Protein AF-A0A940AKX9-F1 (afdb_monomer_lite)

Structure (mmCIF, N/CA/C/O backbone):
data_AF-A0A940AKX9-F1
#
_entry.id   AF-A0A940AKX9-F1
#
loop_
_atom_site.group_PDB
_atom_site.id
_atom_site.type_symbol
_atom_site.label_atom_id
_atom_site.label_alt_id
_atom_site.label_comp_id
_atom_site.label_asym_id
_atom_site.label_entity_id
_atom_site.label_seq_id
_atom_site.pdbx_PDB_ins_code
_atom_site.Cartn_x
_atom_site.Cartn_y
_atom_site.Cartn_z
_atom_site.occupancy
_atom_site.B_iso_or_equiv
_atom_site.auth_seq_id
_atom_site.auth_comp_id
_atom_site.auth_asym_id
_atom_site.auth_atom_id
_atom_site.pdbx_PDB_model_num
ATOM 1 N N . ALA A 1 1 ? -12.499 -20.612 -33.237 1.00 34.91 1 ALA A N 1
ATOM 2 C CA . ALA A 1 1 ? -11.286 -20.739 -32.418 1.00 34.91 1 ALA A CA 1
ATOM 3 C C . ALA A 1 1 ? -10.724 -19.339 -32.272 1.00 34.91 1 ALA A C 1
ATOM 5 O O . ALA A 1 1 ? -10.175 -18.820 -33.233 1.00 34.91 1 ALA A O 1
ATOM 6 N N . GLY A 1 2 ? -11.036 -18.684 -31.160 1.00 35.22 2 GLY A N 1
ATOM 7 C CA . GLY A 1 2 ? -10.411 -17.430 -30.764 1.00 35.22 2 GLY A CA 1
ATOM 8 C C . GLY A 1 2 ? -9.800 -17.719 -29.409 1.00 35.22 2 GLY A C 1
ATOM 9 O O . GLY A 1 2 ? -10.538 -17.749 -28.432 1.00 35.22 2 GLY A O 1
ATOM 10 N N . ASP A 1 3 ? -8.517 -18.076 -29.403 1.00 37.97 3 ASP A N 1
ATOM 11 C CA . ASP A 1 3 ? -7.725 -18.099 -28.176 1.00 37.97 3 ASP A CA 1
ATOM 12 C C . ASP A 1 3 ? -7.489 -16.641 -27.808 1.00 37.97 3 ASP A C 1
ATOM 14 O O . ASP A 1 3 ? -6.619 -15.968 -28.363 1.00 37.97 3 ASP A O 1
ATOM 18 N N . ASP A 1 4 ? -8.371 -16.153 -26.944 1.00 40.41 4 ASP A N 1
ATOM 19 C CA . ASP A 1 4 ? -8.141 -14.986 -26.114 1.00 40.41 4 ASP A CA 1
ATOM 20 C C . ASP A 1 4 ? -6.935 -15.353 -25.240 1.00 40.41 4 ASP A C 1
ATOM 22 O O . ASP A 1 4 ? -7.004 -16.316 -24.474 1.00 40.41 4 ASP A O 1
ATOM 26 N N . ALA A 1 5 ? -5.795 -14.693 -25.449 1.00 41.84 5 ALA A N 1
ATOM 27 C CA . ALA A 1 5 ? -4.571 -14.947 -24.698 1.00 41.84 5 ALA A CA 1
ATOM 28 C C . ALA A 1 5 ? -4.775 -14.452 -23.261 1.00 41.84 5 ALA A C 1
ATOM 30 O O . ALA A 1 5 ? -4.395 -13.350 -22.880 1.00 41.84 5 ALA A O 1
ATOM 31 N N . THR A 1 6 ? -5.465 -15.252 -22.456 1.00 43.66 6 THR A N 1
ATOM 32 C CA . THR A 1 6 ? -5.607 -15.005 -21.030 1.00 43.66 6 THR A CA 1
ATOM 33 C C . THR A 1 6 ? -4.250 -15.266 -20.400 1.00 43.66 6 THR A C 1
ATOM 35 O O . THR A 1 6 ? -3.861 -16.426 -20.275 1.00 43.66 6 THR A O 1
ATOM 38 N N . SER A 1 7 ? -3.534 -14.197 -20.035 1.00 47.41 7 SER A N 1
ATOM 39 C CA . SER A 1 7 ? -2.380 -14.259 -19.130 1.00 47.41 7 SER A CA 1
ATOM 40 C C . SER A 1 7 ? -2.710 -15.239 -17.998 1.00 47.41 7 SER A C 1
ATOM 42 O O . SER A 1 7 ? -3.726 -15.094 -17.306 1.00 47.41 7 SER A O 1
ATOM 44 N N . GLU A 1 8 ? -1.942 -16.323 -17.905 1.00 47.97 8 GLU A N 1
ATOM 45 C CA . GLU A 1 8 ? -2.264 -17.456 -17.046 1.00 47.97 8 GLU A CA 1
ATOM 46 C C . GLU A 1 8 ? -1.891 -17.058 -15.609 1.00 47.97 8 GLU A C 1
ATOM 48 O O . GLU A 1 8 ? -0.717 -16.985 -15.251 1.00 47.97 8 GLU A O 1
ATOM 53 N N . ARG A 1 9 ? -2.890 -16.700 -14.786 1.00 52.81 9 ARG A N 1
ATOM 54 C CA . ARG A 1 9 ? -2.694 -16.325 -13.373 1.00 52.81 9 ARG A CA 1
ATOM 55 C C . ARG A 1 9 ? -2.212 -17.551 -12.595 1.00 52.81 9 ARG A C 1
ATOM 57 O O . ARG A 1 9 ? -3.020 -18.388 -12.188 1.00 52.81 9 ARG A O 1
ATOM 64 N N . LEU A 1 10 ? -0.903 -17.666 -12.403 1.00 51.84 10 LEU A N 1
ATOM 65 C CA . LEU A 1 10 ? -0.280 -18.762 -11.667 1.00 51.84 10 LEU A CA 1
ATOM 66 C C . LEU A 1 10 ? -0.255 -18.429 -10.164 1.00 51.84 10 LEU A C 1
ATOM 68 O O . LEU A 1 10 ? 0.511 -17.585 -9.725 1.00 51.84 10 LEU A O 1
ATOM 72 N N . GLU A 1 11 ? -1.110 -19.123 -9.407 1.00 59.56 11 G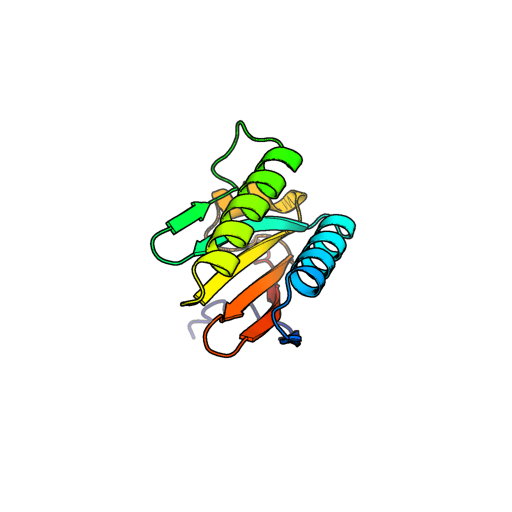LU A N 1
ATOM 73 C CA . GLU A 1 11 ? -1.201 -19.175 -7.933 1.00 59.56 11 GLU A CA 1
ATOM 74 C C . GLU A 1 11 ? -1.523 -17.856 -7.188 1.00 59.56 11 GLU A C 1
ATOM 76 O O . GLU A 1 11 ? -0.881 -16.826 -7.355 1.00 59.56 11 GLU A O 1
ATOM 81 N N . ASP A 1 12 ? -2.537 -17.917 -6.314 1.00 68.06 12 ASP A N 1
ATOM 82 C CA . ASP A 1 12 ? -2.986 -16.817 -5.450 1.00 68.06 12 ASP A CA 1
ATOM 83 C C . ASP A 1 12 ? -2.593 -17.133 -4.004 1.00 68.06 12 ASP A C 1
ATOM 85 O O . ASP A 1 12 ? -3.131 -18.071 -3.401 1.00 68.06 12 ASP A O 1
ATOM 89 N N . ILE A 1 13 ? -1.620 -16.406 -3.452 1.00 79.50 13 ILE A N 1
ATOM 90 C CA . ILE A 1 13 ? -1.194 -16.594 -2.059 1.00 79.50 13 ILE A CA 1
ATOM 91 C C . ILE A 1 13 ? -1.706 -15.423 -1.219 1.00 79.50 13 ILE A C 1
ATOM 93 O O . ILE A 1 13 ? -1.102 -14.352 -1.206 1.00 79.50 13 ILE A O 1
ATOM 97 N N . GLU A 1 14 ? -2.773 -15.663 -0.448 1.00 86.81 14 GLU A N 1
ATOM 98 C CA . GLU A 1 14 ? -3.301 -14.697 0.525 1.00 86.81 14 GLU A CA 1
ATOM 99 C C . GLU A 1 14 ? -2.702 -14.937 1.922 1.00 86.81 14 GLU A C 1
ATOM 101 O O . GLU A 1 14 ? -2.897 -15.982 2.551 1.00 86.81 14 GLU A O 1
ATOM 106 N N . LEU A 1 15 ? -2.045 -13.916 2.470 1.00 90.06 15 LEU A N 1
ATOM 107 C CA . LEU A 1 15 ? -1.688 -13.829 3.880 1.00 90.06 15 LEU A CA 1
ATOM 108 C C . LEU A 1 15 ? -2.635 -12.868 4.604 1.00 90.06 15 LEU A C 1
ATOM 110 O O . LEU A 1 15 ? -2.638 -11.661 4.363 1.00 90.06 15 LEU A O 1
ATOM 114 N N . ARG A 1 16 ? -3.384 -13.396 5.575 1.00 94.56 16 ARG A N 1
ATOM 115 C CA . ARG A 1 16 ? -4.298 -12.620 6.422 1.00 94.56 16 ARG A CA 1
ATOM 116 C C . ARG A 1 16 ? -3.724 -12.371 7.807 1.00 94.56 16 ARG A C 1
ATOM 118 O O . ARG A 1 16 ? -3.324 -13.309 8.489 1.00 94.56 16 ARG A O 1
ATOM 125 N N . GLN A 1 17 ? -3.748 -11.116 8.245 1.00 94.06 17 GLN A N 1
ATOM 126 C CA . GLN A 1 17 ? -3.255 -10.680 9.552 1.00 94.06 17 GLN A CA 1
ATOM 127 C C . GLN A 1 17 ? -4.163 -9.618 10.184 1.00 94.06 17 GLN A C 1
ATOM 129 O O . GLN A 1 17 ? -4.989 -8.982 9.525 1.00 94.06 17 GLN A O 1
ATOM 134 N N . THR A 1 18 ? -3.987 -9.391 11.486 1.00 95.50 18 THR A N 1
ATOM 135 C CA . THR A 1 18 ? -4.583 -8.236 12.170 1.00 95.50 18 THR A CA 1
ATOM 136 C C . THR A 1 18 ? -3.942 -6.949 11.659 1.00 95.50 18 THR A C 1
ATOM 138 O O . THR A 1 18 ? -2.716 -6.841 11.608 1.00 95.50 18 THR A O 1
ATOM 141 N N . LEU A 1 19 ? -4.755 -5.945 11.336 1.00 94.81 19 LEU A N 1
ATOM 142 C CA . LEU A 1 19 ? -4.288 -4.624 10.935 1.00 94.81 19 LEU A CA 1
ATOM 143 C C . LEU A 1 19 ? -3.766 -3.846 12.144 1.00 94.81 19 LEU A C 1
ATOM 145 O O . LEU A 1 19 ? -4.523 -3.180 12.854 1.00 94.81 19 LEU A O 1
ATOM 149 N N . THR A 1 20 ? -2.453 -3.899 12.341 1.00 93.50 20 THR A N 1
ATOM 150 C CA . THR A 1 20 ? -1.725 -3.064 13.299 1.00 93.50 20 THR A CA 1
ATOM 151 C C . THR A 1 20 ? -0.699 -2.200 12.561 1.00 93.50 20 THR A C 1
ATOM 153 O O . THR A 1 20 ? -0.244 -2.582 11.478 1.00 93.50 20 THR A O 1
ATOM 156 N N . PRO A 1 21 ? -0.296 -1.042 13.122 1.00 92.75 21 PRO A N 1
ATOM 157 C CA . PRO A 1 21 ? 0.807 -0.260 12.563 1.00 92.75 21 PRO A CA 1
ATOM 158 C C . PRO A 1 21 ? 2.101 -1.076 12.429 1.00 92.75 21 PRO A C 1
ATOM 160 O O . PRO A 1 21 ? 2.837 -0.904 11.464 1.00 92.75 21 PRO A O 1
ATOM 163 N N . GLU A 1 22 ? 2.352 -1.986 13.373 1.00 94.69 22 GLU A N 1
ATOM 164 C CA . GLU A 1 22 ? 3.523 -2.865 13.386 1.00 94.69 22 GLU A CA 1
ATOM 165 C C . GLU A 1 22 ? 3.502 -3.872 12.231 1.00 94.69 22 GLU A C 1
ATOM 167 O O . GLU A 1 22 ? 4.462 -3.937 11.469 1.00 94.69 22 GLU A O 1
ATOM 172 N N . HIS A 1 23 ? 2.400 -4.604 12.042 1.00 94.69 23 HIS A N 1
ATOM 173 C CA . HIS A 1 23 ? 2.286 -5.568 10.945 1.00 94.69 23 HIS A CA 1
ATOM 174 C C . HIS A 1 23 ? 2.343 -4.880 9.580 1.00 94.69 23 HIS A C 1
ATOM 176 O O . HIS A 1 23 ? 2.998 -5.374 8.666 1.00 94.69 23 HIS A O 1
ATOM 182 N N . LEU A 1 24 ? 1.708 -3.712 9.450 1.00 94.88 24 LEU A N 1
ATOM 183 C CA . LEU A 1 24 ? 1.774 -2.918 8.227 1.00 94.88 24 LEU A CA 1
ATOM 184 C C . LEU A 1 24 ? 3.209 -2.471 7.911 1.00 94.88 24 LEU A C 1
ATOM 186 O O . LEU A 1 24 ? 3.648 -2.553 6.763 1.00 94.88 24 LEU A O 1
ATOM 190 N N . ALA A 1 25 ? 3.947 -2.012 8.923 1.00 94.62 25 ALA A N 1
ATOM 191 C CA . ALA A 1 25 ? 5.347 -1.636 8.766 1.00 94.62 25 ALA A CA 1
ATOM 192 C C . ALA A 1 25 ? 6.231 -2.845 8.421 1.00 94.62 25 ALA A C 1
ATOM 194 O O . ALA A 1 25 ? 7.111 -2.724 7.569 1.00 94.62 25 ALA A O 1
ATOM 195 N N . ALA A 1 26 ? 5.982 -4.005 9.035 1.00 95.25 26 ALA A N 1
ATOM 196 C CA . ALA A 1 26 ? 6.722 -5.235 8.768 1.00 95.25 26 ALA A CA 1
ATOM 197 C C . ALA A 1 26 ? 6.547 -5.707 7.317 1.00 95.25 26 ALA A C 1
ATOM 199 O O . ALA A 1 26 ? 7.544 -5.949 6.642 1.00 95.25 26 ALA A O 1
ATOM 200 N N . VAL A 1 27 ? 5.306 -5.748 6.810 1.0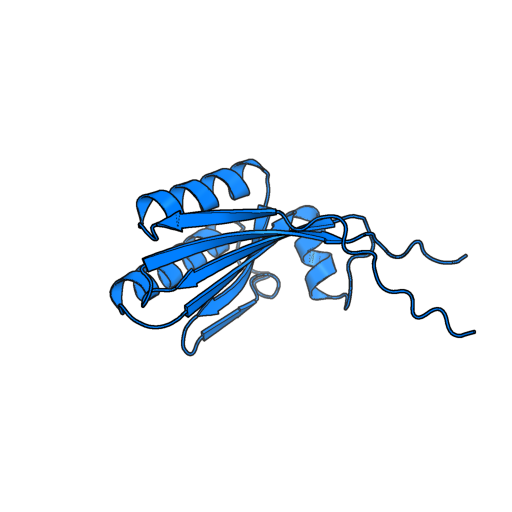0 94.06 27 VAL A N 1
ATOM 201 C CA . VAL A 1 27 ? 5.020 -6.120 5.412 1.00 94.06 27 VAL A CA 1
ATOM 202 C C . VAL A 1 27 ? 5.750 -5.196 4.440 1.00 94.06 27 VAL A C 1
ATOM 204 O O . VAL A 1 27 ? 6.458 -5.667 3.556 1.00 94.06 27 VAL A O 1
ATOM 207 N N . ARG A 1 28 ? 5.646 -3.877 4.632 1.00 94.44 28 ARG A N 1
ATOM 208 C CA . ARG A 1 28 ? 6.330 -2.905 3.766 1.00 94.44 28 ARG A CA 1
ATOM 209 C C . ARG A 1 28 ? 7.847 -3.036 3.804 1.00 94.44 28 ARG A C 1
ATOM 211 O O . ARG A 1 28 ? 8.492 -2.973 2.764 1.00 94.44 28 ARG A O 1
ATOM 218 N N . THR A 1 29 ? 8.411 -3.230 4.994 1.00 94.31 29 THR A N 1
ATOM 219 C CA . THR A 1 29 ? 9.859 -3.410 5.162 1.00 94.31 29 THR A CA 1
ATOM 220 C C . THR A 1 29 ? 10.340 -4.650 4.416 1.00 94.31 29 THR A C 1
ATOM 222 O O . THR A 1 29 ? 11.375 -4.605 3.755 1.00 94.31 29 THR A O 1
ATOM 225 N N . GLU A 1 30 ? 9.583 -5.743 4.493 1.00 94.81 30 GLU A N 1
ATOM 226 C CA . GLU A 1 30 ? 9.940 -6.996 3.837 1.00 94.81 30 GLU A CA 1
ATOM 227 C C . GLU A 1 30 ? 9.821 -6.911 2.310 1.00 94.81 30 GLU A C 1
ATOM 229 O O . GLU A 1 30 ? 10.732 -7.347 1.609 1.00 94.81 30 GLU A O 1
ATOM 234 N N . LEU A 1 31 ? 8.770 -6.271 1.788 1.00 93.19 31 LEU A N 1
ATOM 235 C CA . LEU A 1 31 ? 8.635 -6.004 0.351 1.00 93.19 31 LEU A CA 1
ATOM 236 C C . LEU A 1 31 ? 9.783 -5.124 -0.165 1.00 93.19 31 LEU A C 1
ATOM 238 O O . LEU A 1 31 ? 10.432 -5.463 -1.154 1.00 93.19 31 LEU A O 1
ATOM 242 N N . ALA A 1 32 ? 10.116 -4.047 0.551 1.00 91.75 32 ALA A N 1
ATOM 243 C CA . ALA A 1 32 ? 11.236 -3.180 0.192 1.00 91.75 32 ALA A CA 1
ATOM 244 C C . ALA A 1 32 ? 12.587 -3.920 0.216 1.00 91.75 32 ALA A C 1
ATOM 246 O O . ALA A 1 32 ? 13.444 -3.668 -0.632 1.00 91.75 32 ALA A O 1
ATOM 247 N N . ARG A 1 33 ? 12.785 -4.863 1.151 1.00 93.75 33 ARG A N 1
ATOM 248 C CA . ARG A 1 33 ? 13.988 -5.715 1.222 1.00 93.75 33 ARG A CA 1
ATOM 249 C C . ARG A 1 33 ? 14.141 -6.611 -0.010 1.00 93.75 33 ARG A C 1
ATOM 251 O O . ARG A 1 33 ? 15.264 -6.961 -0.366 1.00 93.75 33 ARG A O 1
ATOM 258 N N . GLN A 1 34 ? 13.028 -6.969 -0.642 1.00 92.19 34 GLN A N 1
ATOM 259 C CA . GLN A 1 34 ? 12.964 -7.761 -1.871 1.00 92.19 34 GLN A CA 1
ATOM 260 C C . GLN A 1 34 ? 12.923 -6.889 -3.142 1.00 92.19 34 GLN A C 1
ATOM 262 O O . GLN A 1 34 ? 12.650 -7.391 -4.224 1.00 92.19 34 GLN A O 1
ATOM 267 N N . ASP A 1 35 ? 13.214 -5.592 -3.012 1.00 91.38 35 ASP A N 1
ATOM 268 C CA . ASP A 1 35 ? 13.220 -4.591 -4.086 1.00 91.38 35 ASP A CA 1
ATOM 269 C C . ASP A 1 35 ? 11.863 -4.338 -4.767 1.00 91.38 35 ASP A C 1
ATOM 271 O O . ASP A 1 35 ? 11.784 -3.848 -5.898 1.00 91.38 35 ASP A O 1
ATOM 275 N N . PHE A 1 36 ? 10.777 -4.601 -4.038 1.00 91.69 36 PHE A N 1
ATOM 276 C CA . PHE A 1 36 ? 9.445 -4.150 -4.414 1.00 91.69 36 PHE A CA 1
ATOM 277 C C . PHE A 1 36 ? 9.227 -2.702 -3.981 1.00 91.69 36 PHE A C 1
ATOM 279 O O . PHE A 1 36 ? 9.592 -2.287 -2.878 1.00 91.69 36 PHE A O 1
ATOM 286 N N . VAL A 1 37 ? 8.597 -1.929 -4.857 1.00 91.75 37 VAL A N 1
ATOM 287 C CA . VAL A 1 37 ? 8.265 -0.519 -4.640 1.00 91.75 37 VAL A CA 1
ATOM 288 C C . VAL A 1 37 ? 6.765 -0.313 -4.818 1.00 91.75 37 VAL A C 1
ATOM 290 O O . VAL A 1 37 ? 6.133 -1.066 -5.564 1.00 91.75 37 VAL A O 1
ATOM 293 N N . PRO A 1 38 ? 6.169 0.684 -4.144 1.00 92.81 38 PRO A N 1
ATOM 294 C CA . PRO A 1 38 ? 4.772 0.998 -4.382 1.00 92.81 38 PRO A CA 1
ATOM 295 C C . PRO A 1 38 ? 4.579 1.473 -5.819 1.00 92.81 38 PRO A C 1
ATOM 297 O O . PRO A 1 38 ? 5.336 2.312 -6.312 1.00 92.81 38 PRO A O 1
ATOM 300 N N . TRP A 1 39 ? 3.561 0.916 -6.465 1.00 91.50 39 TRP A N 1
ATOM 301 C CA . TRP A 1 39 ? 3.139 1.280 -7.809 1.00 91.50 39 TRP A CA 1
ATOM 302 C C . TRP A 1 39 ? 1.874 2.125 -7.760 1.00 91.50 39 TRP A C 1
ATOM 304 O O . TRP A 1 39 ? 1.896 3.269 -8.203 1.00 91.50 39 TRP A O 1
ATOM 314 N N . GLN A 1 40 ? 0.814 1.612 -7.137 1.00 92.75 40 GLN A N 1
ATOM 315 C CA . GLN A 1 40 ? -0.455 2.322 -7.003 1.00 92.75 40 GLN A CA 1
ATOM 316 C C . GLN A 1 40 ? -0.998 2.196 -5.587 1.00 92.75 40 GLN A C 1
ATOM 318 O O . GLN A 1 40 ? -0.780 1.191 -4.910 1.00 92.75 40 GLN A O 1
ATOM 323 N N . ALA A 1 41 ? -1.717 3.210 -5.120 1.00 95.94 41 ALA A N 1
ATOM 324 C CA . ALA A 1 41 ? -2.466 3.129 -3.878 1.00 95.94 41 ALA A CA 1
ATOM 325 C C . ALA A 1 41 ? -3.838 3.779 -4.018 1.00 95.94 41 ALA A C 1
ATOM 327 O O . ALA A 1 41 ? -3.956 4.919 -4.459 1.00 95.94 41 ALA A O 1
ATOM 328 N N . THR A 1 42 ? -4.865 3.071 -3.559 1.00 96.81 42 THR A N 1
ATOM 329 C CA . THR A 1 42 ? -6.214 3.606 -3.392 1.00 96.81 42 THR A CA 1
ATOM 330 C C . THR A 1 42 ? -6.513 3.716 -1.908 1.00 96.81 42 THR A C 1
ATOM 332 O O . THR A 1 42 ? -6.391 2.755 -1.153 1.00 96.81 42 THR A O 1
ATOM 335 N N . LEU A 1 43 ? -6.906 4.902 -1.468 1.00 95.06 43 LEU A N 1
ATOM 336 C CA . LEU A 1 43 ? -7.384 5.184 -0.122 1.00 95.06 43 LEU A CA 1
ATOM 337 C C . LEU A 1 43 ? -8.743 5.897 -0.235 1.00 95.06 43 LEU A C 1
ATOM 339 O O . LEU A 1 43 ? -9.099 6.381 -1.311 1.00 95.06 43 LEU A O 1
ATOM 343 N N . PRO A 1 44 ? -9.526 6.018 0.850 1.00 92.69 44 PRO A N 1
ATOM 344 C CA . PRO A 1 44 ? -10.814 6.702 0.784 1.00 92.69 44 PRO A CA 1
ATOM 345 C C . PRO A 1 44 ? -10.684 8.142 0.254 1.00 92.69 44 PRO A C 1
ATOM 347 O O . PRO A 1 44 ? -10.143 9.015 0.931 1.00 92.69 44 PRO A O 1
ATOM 350 N N . GLY A 1 45 ? -11.194 8.380 -0.960 1.00 90.69 45 GLY A N 1
ATOM 351 C CA . GLY A 1 45 ? -11.157 9.682 -1.635 1.00 90.69 45 GLY A CA 1
ATOM 352 C C . GLY A 1 45 ? -9.802 10.074 -2.237 1.00 90.69 45 GLY A C 1
ATOM 353 O O . GLY A 1 45 ? -9.619 11.246 -2.558 1.00 90.69 45 GLY A O 1
ATOM 354 N N . MET A 1 46 ? -8.856 9.139 -2.366 1.00 93.12 46 MET A N 1
ATOM 355 C CA . MET A 1 46 ? -7.517 9.410 -2.889 1.00 93.12 46 MET A CA 1
ATOM 356 C C . MET A 1 46 ? -6.993 8.224 -3.696 1.00 93.12 46 MET A C 1
ATOM 358 O O . MET A 1 46 ? -6.987 7.096 -3.217 1.00 93.12 46 MET A O 1
ATOM 362 N N . GLU A 1 47 ? -6.490 8.509 -4.888 1.00 94.50 47 GLU A N 1
ATOM 363 C CA . GLU A 1 47 ? -5.803 7.556 -5.753 1.00 94.50 47 GLU A CA 1
ATOM 364 C C . GLU A 1 47 ? -4.413 8.112 -6.053 1.00 94.50 47 GLU A C 1
ATOM 366 O O . GLU A 1 47 ? -4.248 9.318 -6.258 1.00 94.50 47 GLU A O 1
ATOM 371 N N . ILE A 1 48 ? -3.403 7.253 -5.981 1.00 93.19 48 ILE A N 1
ATOM 372 C CA . ILE A 1 48 ? -2.004 7.624 -6.156 1.00 93.19 48 ILE A CA 1
ATOM 373 C C . ILE A 1 48 ? -1.384 6.651 -7.145 1.00 93.19 48 ILE A C 1
ATOM 375 O O . ILE A 1 48 ? -1.328 5.458 -6.858 1.00 93.19 48 ILE A O 1
ATOM 379 N N . ASP A 1 49 ? -0.852 7.181 -8.243 1.00 91.75 49 ASP A N 1
ATOM 380 C CA . ASP A 1 49 ? 0.087 6.470 -9.103 1.00 91.75 49 ASP A CA 1
ATOM 381 C C . ASP A 1 49 ? 1.511 6.962 -8.806 1.00 91.75 49 ASP A C 1
ATOM 383 O O . ASP A 1 49 ? 1.845 8.140 -8.960 1.00 91.75 49 ASP A O 1
ATOM 387 N N . PHE A 1 50 ? 2.351 6.066 -8.293 1.00 88.81 50 PHE A N 1
ATOM 388 C CA . PHE A 1 50 ? 3.735 6.373 -7.945 1.00 88.81 50 PHE A CA 1
ATOM 389 C C . PHE A 1 50 ? 4.670 6.310 -9.157 1.00 88.81 50 PHE A C 1
ATOM 391 O O . PHE A 1 50 ? 5.777 6.859 -9.087 1.00 88.81 50 PHE A O 1
ATOM 398 N N . ALA A 1 51 ? 4.263 5.663 -10.252 1.00 83.06 51 ALA A N 1
ATOM 399 C CA . ALA A 1 51 ? 5.041 5.616 -11.482 1.00 83.06 51 ALA A CA 1
ATOM 400 C C . ALA A 1 51 ? 5.058 6.987 -12.180 1.00 83.06 51 ALA A C 1
ATOM 402 O O . ALA A 1 51 ? 6.106 7.410 -12.673 1.00 83.06 51 ALA A O 1
ATOM 403 N N . ASP A 1 52 ? 3.962 7.744 -12.074 1.00 84.62 52 ASP A N 1
ATOM 404 C CA . ASP A 1 52 ? 3.851 9.122 -12.575 1.00 84.62 52 ASP A CA 1
ATOM 405 C C . ASP A 1 52 ? 4.712 10.135 -11.795 1.00 84.62 52 ASP A C 1
ATOM 407 O O . ASP A 1 52 ? 4.979 11.252 -12.252 1.00 84.62 52 ASP A O 1
ATOM 411 N N . MET A 1 53 ? 5.223 9.759 -10.618 1.00 84.06 53 MET A N 1
ATOM 412 C CA . MET A 1 53 ? 6.077 10.614 -9.790 1.00 84.06 53 MET A CA 1
ATOM 413 C C . MET A 1 53 ? 7.543 10.557 -10.234 1.00 84.06 53 MET A C 1
ATOM 415 O O . MET A 1 53 ? 8.433 10.220 -9.448 1.00 84.06 53 MET A O 1
ATOM 419 N N . GLY A 1 54 ? 7.819 10.892 -11.496 1.00 72.00 54 GLY A N 1
ATOM 420 C CA . GLY A 1 54 ? 9.158 10.815 -12.101 1.00 72.00 54 GLY A CA 1
ATOM 421 C C . GLY A 1 54 ? 10.238 11.666 -11.411 1.00 72.00 54 GLY A C 1
ATOM 422 O O . GLY A 1 54 ? 11.424 11.376 -11.542 1.00 72.00 54 GLY A O 1
ATOM 423 N N . TYR A 1 55 ? 9.844 12.684 -10.640 1.00 77.19 55 TYR A N 1
ATOM 424 C CA . TYR A 1 55 ? 10.756 13.518 -9.845 1.00 77.19 55 TYR A CA 1
ATOM 425 C C . TYR A 1 55 ? 11.061 12.946 -8.451 1.00 77.19 55 TYR A C 1
ATOM 427 O O . TYR A 1 55 ? 12.008 13.393 -7.807 1.00 77.19 55 TYR A O 1
ATOM 435 N N . ALA A 1 56 ? 10.244 12.010 -7.960 1.00 80.12 56 ALA A N 1
ATOM 436 C CA . ALA A 1 56 ? 10.350 11.463 -6.615 1.00 80.12 56 ALA A CA 1
ATOM 437 C C . ALA A 1 56 ? 11.271 10.243 -6.617 1.00 80.12 56 ALA A C 1
ATOM 439 O O . ALA A 1 56 ? 11.066 9.292 -7.379 1.00 80.12 56 ALA A O 1
ATOM 440 N N . GLY A 1 57 ? 12.267 10.248 -5.733 1.00 81.12 57 GLY A N 1
ATOM 441 C CA . GLY A 1 57 ? 13.098 9.079 -5.514 1.00 81.12 57 GLY A CA 1
ATOM 442 C C . GLY A 1 57 ? 12.312 7.946 -4.836 1.00 81.12 57 GLY A C 1
ATOM 443 O O . GLY A 1 57 ? 11.240 8.162 -4.266 1.00 81.12 57 GLY A O 1
ATOM 444 N N . PRO A 1 58 ? 12.859 6.722 -4.812 1.00 77.12 58 PRO A N 1
ATOM 445 C CA . PRO A 1 58 ? 12.228 5.585 -4.140 1.00 77.12 58 PRO A CA 1
ATOM 446 C C . PRO A 1 58 ? 11.914 5.834 -2.657 1.00 77.12 58 PRO A C 1
ATOM 448 O O . PRO A 1 58 ? 10.863 5.429 -2.170 1.00 77.12 58 PRO A O 1
ATOM 451 N N . GLY A 1 59 ? 12.803 6.538 -1.947 1.00 84.81 59 GLY A N 1
ATOM 452 C CA . GLY A 1 59 ? 12.580 6.916 -0.550 1.00 84.81 59 GLY A CA 1
ATOM 453 C C . GLY A 1 59 ? 11.440 7.923 -0.372 1.00 84.81 59 GLY A C 1
ATOM 454 O O . GLY A 1 59 ? 10.698 7.832 0.603 1.00 84.81 59 GLY A O 1
ATOM 455 N N . ASP A 1 60 ? 11.255 8.835 -1.331 1.00 88.75 60 ASP A N 1
ATOM 456 C CA . ASP A 1 60 ? 10.192 9.845 -1.288 1.00 88.75 60 ASP A CA 1
ATOM 457 C C . ASP A 1 60 ? 8.817 9.201 -1.493 1.00 88.75 60 ASP A C 1
ATOM 459 O O . ASP A 1 60 ? 7.872 9.500 -0.762 1.00 88.75 60 ASP A O 1
ATOM 463 N N . ARG A 1 61 ? 8.717 8.263 -2.446 1.00 88.75 61 ARG A N 1
ATOM 464 C CA . ARG A 1 61 ? 7.492 7.489 -2.713 1.00 88.75 61 ARG A CA 1
ATOM 465 C C . ARG A 1 61 ? 7.076 6.674 -1.490 1.00 88.75 61 ARG A C 1
ATOM 467 O O . ARG A 1 61 ? 5.917 6.711 -1.083 1.00 88.75 61 ARG A O 1
ATOM 474 N N . GLU A 1 62 ? 8.035 6.017 -0.842 1.00 89.44 62 GLU A N 1
ATOM 475 C CA . GLU A 1 62 ? 7.783 5.243 0.376 1.00 89.44 62 GLU A CA 1
ATOM 476 C C . GLU A 1 62 ? 7.389 6.127 1.573 1.00 89.44 62 GLU A C 1
ATOM 478 O O . GLU A 1 62 ? 6.512 5.771 2.369 1.00 89.44 62 GLU A O 1
ATOM 483 N N . ALA A 1 63 ? 7.997 7.310 1.704 1.00 91.75 63 ALA A N 1
ATOM 484 C CA . ALA A 1 63 ? 7.639 8.282 2.734 1.00 91.75 63 ALA A CA 1
ATOM 485 C C . ALA A 1 63 ? 6.227 8.856 2.523 1.00 91.75 63 ALA A C 1
ATOM 487 O O . ALA A 1 63 ? 5.463 9.003 3.488 1.00 91.75 63 ALA A O 1
ATOM 488 N N . LEU A 1 64 ? 5.855 9.139 1.271 1.00 93.62 64 LEU A N 1
ATOM 489 C CA . LEU A 1 64 ? 4.505 9.559 0.908 1.00 93.62 64 LEU A CA 1
ATOM 490 C C . LEU A 1 64 ? 3.491 8.464 1.243 1.00 93.62 64 LEU A C 1
ATOM 492 O O . LEU A 1 64 ? 2.546 8.726 1.988 1.00 93.62 64 LEU A O 1
ATOM 496 N N . LEU A 1 65 ? 3.734 7.229 0.790 1.00 95.31 65 LEU A N 1
ATOM 497 C CA . LEU A 1 65 ? 2.879 6.088 1.108 1.00 95.31 65 LEU A CA 1
ATOM 498 C C . LEU A 1 65 ? 2.699 5.943 2.622 1.00 95.31 65 LEU A C 1
ATOM 500 O O . LEU A 1 65 ? 1.572 5.828 3.107 1.00 95.31 65 LEU A O 1
ATOM 504 N N . LYS A 1 66 ? 3.796 6.006 3.390 1.00 94.69 66 LYS A N 1
ATOM 505 C CA . LYS A 1 66 ? 3.742 5.950 4.856 1.00 94.69 66 LYS A CA 1
ATOM 506 C C . LYS A 1 66 ? 2.792 6.993 5.427 1.00 94.69 66 LYS A C 1
ATOM 508 O O . LYS A 1 66 ? 1.980 6.671 6.289 1.00 94.69 66 LYS A O 1
ATOM 513 N N . THR A 1 67 ? 2.903 8.226 4.951 1.00 94.88 67 THR A N 1
ATOM 514 C CA . THR A 1 67 ? 2.094 9.345 5.435 1.00 94.88 67 THR A CA 1
ATOM 515 C C . THR A 1 67 ? 0.612 9.120 5.141 1.00 94.88 67 THR A C 1
ATOM 517 O O . THR A 1 67 ? -0.221 9.275 6.034 1.00 94.88 67 THR A O 1
ATOM 520 N N . CYS A 1 68 ? 0.280 8.689 3.923 1.00 94.62 68 CYS A N 1
ATOM 521 C CA . CYS A 1 68 ? -1.089 8.373 3.516 1.00 94.62 68 CYS A CA 1
ATOM 522 C C . CYS A 1 68 ? -1.692 7.242 4.364 1.00 94.62 68 CYS A C 1
ATOM 524 O O . CYS A 1 68 ? -2.813 7.362 4.862 1.00 94.62 68 CYS A O 1
ATOM 526 N N . LEU A 1 69 ? -0.928 6.172 4.595 1.00 95.12 69 LEU A N 1
ATOM 527 C CA . LEU A 1 69 ? -1.359 5.034 5.407 1.00 95.12 69 LEU A CA 1
ATOM 528 C C . LEU A 1 69 ? -1.526 5.399 6.890 1.00 95.12 69 LEU A C 1
ATOM 530 O O . LEU A 1 69 ? -2.504 4.987 7.516 1.00 95.12 69 LEU A O 1
ATOM 534 N N . ASP A 1 70 ? -0.631 6.216 7.450 1.00 94.06 70 ASP A N 1
ATOM 535 C CA . ASP A 1 70 ? -0.746 6.704 8.829 1.00 94.06 70 ASP A CA 1
ATOM 536 C C . ASP A 1 70 ? -2.014 7.560 9.014 1.00 94.06 70 ASP A C 1
ATOM 538 O O . ASP A 1 70 ? -2.688 7.468 10.046 1.00 94.06 70 ASP A O 1
ATOM 542 N N . LEU A 1 71 ? -2.367 8.381 8.018 1.00 92.69 71 LEU A N 1
ATOM 543 C CA . LEU A 1 71 ? -3.612 9.156 8.013 1.00 92.69 71 LEU A CA 1
ATOM 544 C C . LEU A 1 71 ? -4.846 8.249 7.924 1.00 92.69 71 LEU A C 1
ATOM 546 O O . LEU A 1 71 ? -5.797 8.434 8.686 1.00 92.69 71 LEU A O 1
ATOM 550 N N . PHE A 1 72 ? -4.818 7.237 7.059 1.00 94.12 72 PHE A N 1
ATOM 551 C CA . PHE A 1 72 ? -5.893 6.250 6.936 1.00 94.12 72 PHE A CA 1
ATOM 552 C C . PHE A 1 72 ? -6.119 5.450 8.227 1.00 94.12 72 PHE A C 1
ATOM 554 O O . PHE A 1 72 ? -7.254 5.278 8.674 1.00 94.12 72 PHE A O 1
ATOM 561 N N . LEU A 1 73 ? -5.054 5.006 8.898 1.00 92.44 73 LEU A N 1
ATOM 562 C CA . LEU A 1 73 ? -5.193 4.296 10.171 1.00 92.44 73 LEU A CA 1
ATOM 563 C C . LEU A 1 73 ? -5.850 5.172 11.250 1.00 92.44 73 LEU A C 1
ATOM 565 O O . LEU A 1 73 ? -6.663 4.665 12.034 1.00 92.44 73 LEU A O 1
ATOM 569 N N . LYS A 1 74 ? -5.544 6.478 11.255 1.00 90.38 74 LYS A N 1
ATOM 570 C CA . LYS A 1 74 ? -6.130 7.472 12.168 1.00 90.38 74 LYS A CA 1
ATOM 571 C C . LYS A 1 74 ? -7.590 7.809 11.856 1.00 90.38 74 LYS A C 1
ATOM 573 O O . LYS A 1 74 ? -8.334 8.073 12.795 1.00 90.38 74 LYS A O 1
ATOM 578 N N . SER A 1 75 ? -8.011 7.801 10.587 1.00 86.50 75 SER A N 1
ATOM 579 C CA . SER A 1 75 ? -9.400 8.122 10.207 1.00 86.50 75 SER A CA 1
ATOM 580 C C . SER A 1 75 ? -10.406 7.078 10.712 1.00 86.50 75 SER A C 1
ATOM 582 O O . SER A 1 75 ? -11.562 7.399 10.983 1.00 86.50 75 SER A O 1
ATOM 584 N N . GLY A 1 76 ? -9.951 5.832 10.883 1.00 78.62 76 GLY A N 1
ATOM 585 C CA . GLY A 1 76 ? -10.676 4.777 11.591 1.00 78.62 76 GLY A CA 1
ATOM 586 C C . GLY A 1 76 ? -11.788 4.083 10.801 1.00 78.62 76 GLY A C 1
ATOM 587 O O . GLY A 1 76 ? -12.453 3.232 11.383 1.00 78.62 76 GLY A O 1
ATOM 588 N N . LYS A 1 77 ? -11.993 4.406 9.516 1.00 85.75 77 LYS A N 1
ATOM 589 C CA . LYS A 1 77 ? -13.029 3.794 8.663 1.00 85.75 77 LYS A CA 1
ATOM 590 C C . LYS A 1 77 ? -12.560 3.601 7.224 1.00 85.75 77 LYS A C 1
ATOM 592 O O . LYS A 1 77 ? -11.714 4.352 6.741 1.00 85.75 77 LYS A O 1
ATOM 597 N N . GLY A 1 78 ? -13.186 2.643 6.545 1.00 92.56 78 GLY A N 1
ATOM 598 C CA . GLY A 1 78 ? -13.001 2.392 5.119 1.00 92.56 78 GLY A CA 1
ATOM 599 C C . GLY A 1 78 ? -11.906 1.378 4.800 1.00 92.56 78 GLY A C 1
ATOM 600 O O . GLY A 1 78 ? -11.361 0.699 5.679 1.00 92.56 78 GLY A O 1
ATOM 601 N N . GLU A 1 79 ? -11.606 1.289 3.509 1.00 96.12 79 GLU A N 1
ATOM 602 C CA . GLU A 1 79 ? -10.666 0.335 2.935 1.00 96.12 79 GLU A CA 1
ATOM 603 C C . GLU A 1 79 ? -9.594 1.073 2.134 1.00 96.12 79 GLU A C 1
ATOM 605 O O . GLU A 1 79 ? -9.847 2.145 1.582 1.00 96.12 79 GLU A O 1
ATOM 610 N N . ALA A 1 80 ? -8.393 0.507 2.111 1.00 96.69 80 ALA A N 1
ATOM 611 C CA . ALA A 1 80 ? -7.294 0.973 1.284 1.00 96.69 80 ALA A CA 1
ATOM 612 C C . ALA A 1 80 ? -6.627 -0.222 0.601 1.00 96.69 80 ALA A C 1
ATOM 614 O O . ALA A 1 80 ? -6.561 -1.306 1.183 1.00 96.69 80 ALA A O 1
ATOM 615 N N . SER A 1 81 ? -6.108 -0.015 -0.601 1.00 96.44 81 SER A N 1
ATOM 616 C CA . SER A 1 81 ? -5.281 -0.978 -1.321 1.00 96.44 81 SER A CA 1
ATOM 617 C C . SER A 1 81 ? -3.964 -0.330 -1.727 1.00 96.44 81 SER A C 1
ATOM 619 O O . SER A 1 81 ? -3.906 0.864 -2.021 1.00 96.44 81 SER A O 1
ATOM 621 N N . VAL A 1 82 ? -2.892 -1.113 -1.718 1.00 96.75 82 VAL A N 1
ATOM 622 C CA . VAL A 1 82 ? -1.585 -0.705 -2.232 1.00 96.75 82 VAL A CA 1
ATOM 623 C C . VAL A 1 82 ? -1.046 -1.833 -3.091 1.00 96.75 82 VAL A C 1
ATOM 625 O O . VAL A 1 82 ? -0.901 -2.953 -2.609 1.00 96.75 82 VAL A O 1
ATOM 628 N N . MET A 1 83 ? -0.745 -1.535 -4.345 1.00 93.88 83 MET A N 1
ATOM 629 C CA . MET A 1 83 ? -0.073 -2.446 -5.256 1.00 93.88 83 MET A CA 1
ATOM 630 C C . MET A 1 83 ? 1.426 -2.181 -5.222 1.00 93.88 83 MET A C 1
ATOM 632 O O . MET A 1 83 ? 1.871 -1.030 -5.268 1.00 93.88 83 MET A O 1
ATOM 636 N N . PHE A 1 84 ? 2.203 -3.253 -5.160 1.00 93.06 84 PHE A N 1
ATOM 637 C CA . PHE A 1 84 ? 3.653 -3.230 -5.229 1.00 93.06 84 PHE A CA 1
ATOM 638 C C . PHE A 1 84 ? 4.122 -4.025 -6.440 1.00 93.06 84 PHE A C 1
ATOM 640 O O . PHE A 1 84 ? 3.601 -5.103 -6.731 1.00 93.06 84 PHE A O 1
ATOM 647 N N . ALA A 1 85 ? 5.148 -3.499 -7.095 1.00 90.38 85 ALA A N 1
ATOM 648 C CA . ALA A 1 85 ? 5.793 -4.114 -8.243 1.00 90.38 85 ALA A CA 1
ATOM 649 C C . ALA A 1 85 ? 7.314 -4.154 -8.036 1.00 90.38 85 ALA A C 1
ATOM 651 O O . ALA A 1 85 ? 7.845 -3.335 -7.272 1.00 90.38 85 ALA A O 1
ATOM 652 N N . PRO A 1 86 ? 8.039 -5.056 -8.717 1.00 90.00 86 PRO A N 1
ATOM 653 C CA . PRO A 1 86 ? 9.493 -4.995 -8.768 1.00 90.00 86 PRO A CA 1
ATOM 654 C C . PRO A 1 86 ? 9.947 -3.639 -9.313 1.00 90.00 86 PRO A C 1
ATOM 656 O O . PRO A 1 86 ? 9.414 -3.148 -10.311 1.00 90.00 86 PRO A O 1
ATOM 659 N N . ARG A 1 87 ? 10.955 -3.025 -8.683 1.00 87.44 87 ARG A N 1
ATOM 660 C CA . ARG A 1 87 ? 11.449 -1.693 -9.073 1.00 87.44 87 ARG A CA 1
ATOM 661 C C . ARG A 1 87 ? 11.795 -1.586 -10.556 1.00 87.44 87 ARG A C 1
ATOM 663 O O . ARG A 1 87 ? 11.537 -0.549 -11.165 1.00 87.44 87 ARG A O 1
ATOM 670 N N . THR A 1 88 ? 12.404 -2.628 -11.112 1.00 84.56 88 THR A N 1
ATOM 671 C CA . THR A 1 88 ? 12.859 -2.679 -12.506 1.00 84.56 88 THR A CA 1
ATOM 672 C C . THR A 1 88 ? 11.715 -2.562 -13.507 1.00 84.56 88 THR A C 1
ATOM 674 O O . THR A 1 88 ? 11.925 -2.010 -14.579 1.00 84.56 88 THR A O 1
ATOM 677 N N . LEU A 1 89 ? 10.512 -3.007 -13.137 1.00 81.75 89 LEU A N 1
ATOM 678 C CA . LEU A 1 89 ? 9.344 -3.057 -14.018 1.00 81.75 89 LEU A CA 1
ATOM 679 C C . LEU A 1 89 ? 8.420 -1.846 -13.868 1.00 81.75 89 LEU A C 1
ATOM 681 O O . LEU A 1 89 ? 7.555 -1.627 -14.710 1.00 81.75 89 LEU A O 1
ATOM 685 N N . LEU A 1 90 ? 8.609 -1.019 -12.834 1.00 78.12 90 LEU A N 1
ATOM 686 C CA . LEU A 1 90 ? 7.764 0.154 -12.595 1.00 78.12 90 LEU A CA 1
ATOM 687 C C . LEU A 1 90 ? 7.678 1.116 -13.806 1.00 78.12 90 LEU A C 1
ATOM 689 O O . LEU A 1 90 ? 6.577 1.582 -14.091 1.00 78.12 90 LEU A O 1
ATOM 693 N N . PRO A 1 91 ? 8.768 1.415 -14.551 1.00 74.94 91 PRO A N 1
ATOM 694 C CA . PRO A 1 91 ? 8.677 2.253 -15.751 1.00 74.94 91 PRO A CA 1
ATOM 695 C C . PRO A 1 91 ? 7.855 1.623 -16.881 1.00 74.94 91 PRO A C 1
ATOM 697 O O . PRO A 1 91 ? 7.222 2.339 -17.650 1.00 74.94 91 PRO A O 1
ATOM 700 N N . GLU A 1 92 ? 7.868 0.296 -16.994 1.00 73.88 92 GLU A N 1
ATOM 701 C CA . GLU A 1 92 ? 7.154 -0.430 -18.045 1.00 73.88 92 GLU A CA 1
ATOM 702 C C . GLU A 1 92 ? 5.663 -0.525 -17.727 1.00 73.88 92 GLU A C 1
ATOM 704 O O . GLU A 1 92 ? 4.839 -0.243 -18.596 1.00 73.88 92 GLU A O 1
ATOM 709 N N . LEU A 1 93 ? 5.324 -0.792 -16.461 1.00 68.94 93 LEU A N 1
ATOM 710 C CA . LEU A 1 93 ? 3.950 -0.808 -15.947 1.00 68.94 93 LEU A CA 1
ATOM 711 C C . LEU A 1 93 ? 3.241 0.549 -16.069 1.00 68.94 93 LEU A C 1
ATOM 713 O O . LEU A 1 93 ? 2.021 0.593 -16.159 1.00 68.94 93 LEU A O 1
ATOM 717 N N . ALA A 1 94 ? 3.986 1.655 -16.133 1.00 67.75 94 ALA A N 1
ATOM 718 C CA . ALA A 1 94 ? 3.423 2.982 -16.400 1.00 67.75 94 ALA A CA 1
ATOM 719 C C . ALA A 1 94 ? 2.914 3.153 -17.844 1.00 67.75 94 ALA A C 1
ATOM 721 O O . ALA A 1 94 ? 2.203 4.107 -18.149 1.00 67.75 94 ALA A O 1
ATOM 722 N N . THR A 1 95 ? 3.342 2.282 -18.763 1.00 65.31 95 THR A N 1
ATOM 723 C CA . THR A 1 95 ? 3.174 2.475 -20.214 1.00 65.31 95 THR A CA 1
ATOM 724 C C . THR A 1 95 ? 2.560 1.282 -20.939 1.00 65.31 95 THR A C 1
ATOM 726 O O . THR A 1 95 ? 2.342 1.362 -22.149 1.00 65.31 95 THR A O 1
ATOM 729 N N . ALA A 1 96 ? 2.298 0.182 -20.233 1.00 60.50 96 ALA A N 1
ATOM 730 C CA . ALA A 1 96 ? 1.810 -1.061 -20.808 1.00 60.50 96 ALA A CA 1
ATOM 7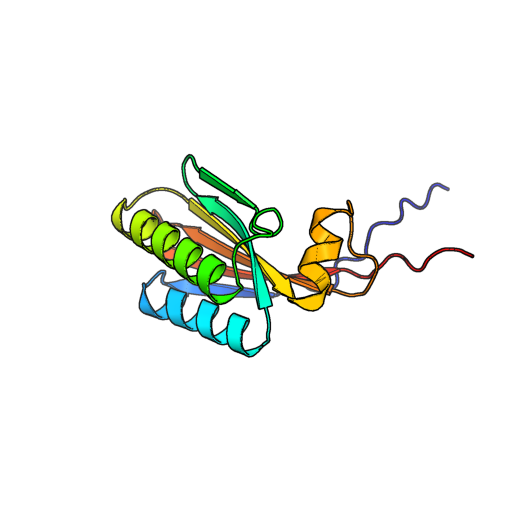31 C C . ALA A 1 96 ? 0.522 -1.520 -20.116 1.00 60.50 96 ALA A C 1
ATOM 733 O O . ALA A 1 96 ? 0.434 -1.510 -18.892 1.00 60.50 96 ALA A O 1
ATOM 734 N N . ASP A 1 97 ? -0.446 -1.978 -20.915 1.00 55.97 97 ASP A N 1
ATOM 735 C CA . ASP A 1 97 ? -1.706 -2.553 -20.425 1.00 55.97 97 ASP A CA 1
ATOM 736 C C . ASP A 1 97 ? -1.500 -3.923 -19.736 1.00 55.97 97 ASP A C 1
ATOM 738 O O . ASP A 1 97 ? -2.371 -4.378 -18.996 1.00 55.97 97 ASP A O 1
ATOM 742 N N . ALA A 1 98 ? -0.349 -4.576 -19.962 1.00 55.09 98 ALA A N 1
ATOM 743 C CA . ALA A 1 98 ? 0.049 -5.837 -19.335 1.00 55.09 98 ALA A CA 1
ATOM 744 C C . ALA A 1 98 ? 1.589 -5.982 -19.233 1.00 55.09 98 ALA A C 1
ATOM 746 O O . ALA A 1 98 ? 2.316 -5.383 -20.036 1.00 55.09 98 ALA A O 1
ATOM 747 N N . PRO A 1 99 ? 2.107 -6.783 -18.280 1.00 60.50 99 PRO A N 1
ATOM 748 C CA . PRO A 1 99 ? 3.536 -7.083 -18.168 1.00 60.50 99 PRO A CA 1
ATOM 749 C C . PRO A 1 99 ? 4.075 -7.822 -19.403 1.00 60.50 99 PRO A C 1
ATOM 751 O O . PRO A 1 99 ? 3.439 -8.745 -19.906 1.00 60.50 99 PRO A O 1
ATOM 754 N N . ARG A 1 100 ? 5.265 -7.436 -19.883 1.00 64.19 100 ARG A N 1
ATOM 755 C CA . ARG A 1 100 ? 5.942 -8.077 -21.034 1.00 64.19 100 ARG A CA 1
ATOM 756 C C . ARG A 1 100 ? 6.838 -9.252 -20.654 1.00 64.19 100 ARG A C 1
ATOM 758 O O . ARG A 1 100 ? 7.260 -10.010 -21.518 1.00 64.19 100 ARG A O 1
ATOM 765 N N . GLU A 1 101 ? 7.133 -9.379 -19.371 1.00 70.19 101 GLU A N 1
ATOM 766 C CA . GLU A 1 101 ? 7.932 -10.445 -18.782 1.00 70.19 101 GLU A CA 1
ATOM 767 C C . GLU A 1 101 ? 7.156 -11.036 -17.605 1.00 70.19 101 GLU A C 1
ATOM 769 O O . GLU A 1 101 ? 6.231 -10.401 -17.084 1.00 70.19 101 GLU A O 1
ATOM 774 N N . ASP A 1 102 ? 7.545 -12.234 -17.173 1.00 75.44 102 ASP A N 1
ATOM 775 C CA . ASP A 1 102 ? 6.978 -12.848 -15.977 1.00 75.44 102 ASP A CA 1
ATOM 776 C C . ASP A 1 102 ? 7.179 -11.930 -14.766 1.00 75.44 102 ASP A C 1
ATOM 778 O O . ASP A 1 102 ? 8.304 -11.561 -14.413 1.00 75.44 102 ASP A O 1
ATOM 782 N N . VAL A 1 103 ? 6.084 -11.565 -14.104 1.00 78.19 103 VAL A N 1
ATOM 783 C CA . VAL A 1 103 ? 6.107 -10.655 -12.959 1.00 78.19 103 VAL A CA 1
ATOM 784 C C . VAL A 1 103 ? 5.228 -11.161 -11.834 1.00 78.19 103 VAL A C 1
ATOM 786 O O . VAL A 1 103 ? 4.127 -11.662 -12.039 1.00 78.19 103 VAL A O 1
ATOM 789 N N . TYR A 1 104 ? 5.701 -10.955 -10.613 1.00 84.12 104 TYR A N 1
ATOM 790 C CA . TYR A 1 104 ? 4.892 -11.090 -9.412 1.00 84.12 104 TYR A CA 1
ATOM 791 C C . TYR A 1 104 ? 4.501 -9.695 -8.948 1.00 84.12 104 TYR A C 1
ATOM 793 O O . TYR A 1 104 ? 5.359 -8.819 -8.839 1.00 84.12 104 TYR A O 1
ATOM 801 N N . LEU A 1 105 ? 3.221 -9.485 -8.668 1.00 88.56 105 LEU A N 1
ATOM 802 C CA . LEU A 1 105 ? 2.712 -8.267 -8.053 1.00 88.56 105 LEU A CA 1
ATOM 803 C C . LEU A 1 105 ? 2.147 -8.607 -6.681 1.00 88.56 105 LEU A C 1
ATOM 805 O O . LEU A 1 105 ? 1.514 -9.647 -6.497 1.00 88.56 105 LEU A O 1
ATOM 809 N N . PHE A 1 106 ? 2.346 -7.704 -5.726 1.00 92.31 106 PHE A N 1
ATOM 810 C CA . PHE A 1 106 ? 1.727 -7.821 -4.412 1.00 92.31 106 PHE A CA 1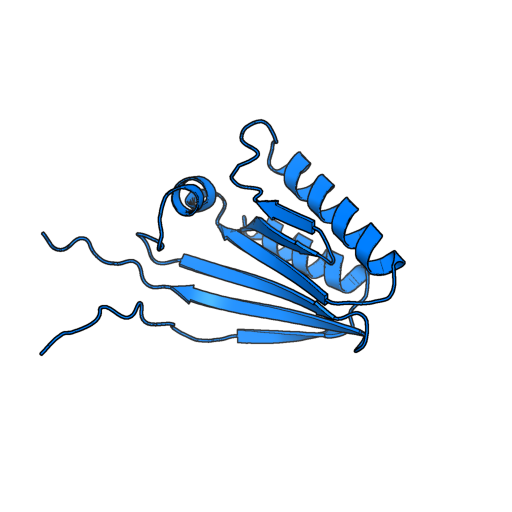
ATOM 811 C C . PHE A 1 106 ? 0.619 -6.791 -4.260 1.00 92.31 106 PHE A C 1
ATOM 813 O O . PHE A 1 106 ? 0.838 -5.606 -4.510 1.00 92.31 106 PHE A O 1
ATOM 820 N N . THR A 1 107 ? -0.542 -7.221 -3.775 1.00 94.19 107 THR A N 1
ATOM 821 C CA . THR A 1 107 ? -1.644 -6.328 -3.412 1.00 94.19 107 THR A CA 1
ATOM 822 C C . THR A 1 107 ? -1.875 -6.384 -1.912 1.00 94.19 107 THR A C 1
ATOM 824 O O . THR A 1 107 ? -2.271 -7.397 -1.349 1.00 94.19 107 THR A O 1
ATOM 827 N N . LEU A 1 108 ? -1.649 -5.263 -1.242 1.00 95.75 108 LEU A N 1
ATOM 828 C CA . LEU A 1 108 ? -1.911 -5.091 0.175 1.00 95.75 108 LEU A CA 1
ATOM 829 C C . LEU A 1 108 ? -3.274 -4.425 0.367 1.00 95.75 108 LEU A C 1
ATOM 831 O O . LEU A 1 108 ? -3.411 -3.234 0.102 1.00 95.75 108 LEU A O 1
ATOM 835 N N . MET A 1 109 ? -4.265 -5.155 0.874 1.00 96.62 109 MET A N 1
ATOM 836 C CA . MET A 1 109 ? -5.569 -4.608 1.253 1.00 96.62 109 MET A CA 1
ATOM 837 C C . MET A 1 109 ? -5.681 -4.395 2.763 1.00 96.62 109 MET A C 1
ATOM 839 O O . MET A 1 109 ? -5.373 -5.268 3.575 1.00 96.62 109 MET A O 1
ATOM 843 N N . LEU A 1 110 ? -6.176 -3.227 3.156 1.00 96.25 110 LEU A N 1
ATOM 844 C CA . LEU A 1 110 ? -6.335 -2.798 4.539 1.00 96.25 1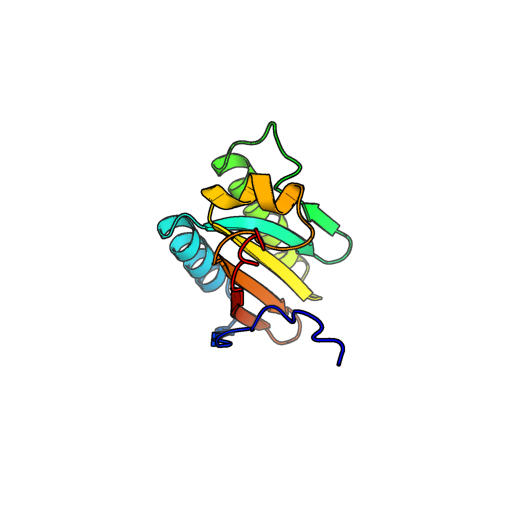10 LEU A CA 1
ATOM 845 C C . LEU A 1 110 ? -7.801 -2.465 4.788 1.00 96.25 110 LEU A C 1
ATOM 847 O O . LEU A 1 110 ? -8.363 -1.599 4.125 1.00 96.25 110 LEU A O 1
ATOM 851 N N . ARG A 1 111 ? -8.420 -3.109 5.775 1.00 95.12 111 ARG A N 1
ATOM 852 C CA . ARG A 1 111 ? -9.841 -2.932 6.097 1.00 95.12 111 ARG A CA 1
ATOM 853 C C . ARG A 1 111 ? -9.971 -2.470 7.541 1.00 95.12 111 ARG A C 1
ATOM 855 O O . ARG A 1 111 ? -9.708 -3.245 8.464 1.00 95.12 111 ARG A O 1
ATOM 862 N N . ARG A 1 112 ? -10.338 -1.201 7.767 1.00 92.38 112 ARG A N 1
ATOM 863 C CA . ARG A 1 112 ? -10.453 -0.653 9.135 1.00 92.38 112 ARG A CA 1
ATOM 864 C C . ARG A 1 112 ? -11.608 -1.280 9.899 1.00 92.38 112 ARG A C 1
ATOM 866 O O . ARG A 1 112 ? -11.422 -1.626 11.060 1.00 92.38 112 ARG A O 1
ATOM 873 N N . ASP A 1 113 ? -12.741 -1.480 9.232 1.00 87.62 113 ASP A N 1
ATOM 874 C CA . ASP A 1 113 ? -13.979 -1.942 9.865 1.00 87.62 113 ASP A CA 1
ATOM 875 C C . ASP A 1 113 ? -13.843 -3.355 10.454 1.00 87.62 113 ASP A C 1
ATOM 877 O O . ASP A 1 113 ? -14.372 -3.634 11.528 1.00 87.62 113 ASP A O 1
ATOM 881 N N . SER A 1 114 ? -13.082 -4.234 9.792 1.00 90.75 114 SER A N 1
ATOM 882 C CA . SER A 1 114 ? -12.778 -5.586 10.281 1.00 90.75 114 SER A CA 1
ATOM 883 C C . SER A 1 114 ? -11.425 -5.696 10.992 1.00 90.75 114 SER A C 1
ATOM 885 O O . SER A 1 114 ? -11.073 -6.771 11.475 1.00 90.75 114 SER A O 1
ATOM 887 N N . GLY A 1 115 ? -10.634 -4.617 11.029 1.00 92.88 115 GLY A N 1
ATOM 888 C CA . GLY A 1 115 ? -9.272 -4.627 11.563 1.00 92.88 115 GLY A CA 1
ATOM 889 C C . GLY A 1 115 ? -8.356 -5.624 10.850 1.00 92.88 115 GLY A C 1
ATOM 890 O O . GLY A 1 115 ? -7.529 -6.259 11.500 1.00 92.88 115 GLY A O 1
ATOM 891 N N . THR A 1 116 ? -8.513 -5.801 9.536 1.00 95.19 116 THR A N 1
ATOM 892 C CA . THR A 1 116 ? -7.816 -6.840 8.759 1.00 95.19 116 THR A CA 1
ATOM 893 C C . THR A 1 116 ? -6.808 -6.237 7.788 1.00 95.19 116 THR A C 1
ATOM 895 O O . THR A 1 116 ? -7.091 -5.243 7.122 1.00 95.19 116 THR A O 1
ATOM 898 N N . LEU A 1 117 ? -5.637 -6.862 7.714 1.00 94.56 117 LEU A N 1
ATOM 899 C CA . LEU A 1 117 ? -4.624 -6.670 6.685 1.00 94.56 117 LEU A CA 1
ATOM 900 C C . LEU A 1 117 ? -4.572 -7.953 5.852 1.00 94.56 117 LEU A C 1
ATOM 902 O O . LEU A 1 117 ? -4.460 -9.042 6.415 1.00 94.56 117 LEU A O 1
ATOM 906 N N . LEU A 1 118 ? -4.667 -7.820 4.535 1.00 93.75 118 LEU A N 1
ATOM 907 C CA . LEU A 1 118 ? -4.532 -8.910 3.575 1.00 93.75 118 LEU A CA 1
ATOM 908 C C . LEU A 1 118 ? -3.384 -8.564 2.642 1.00 93.75 118 LEU A C 1
ATOM 910 O O . LEU A 1 118 ? -3.381 -7.481 2.067 1.00 93.75 118 LEU A O 1
ATOM 914 N N . LEU A 1 119 ? -2.415 -9.456 2.517 1.00 92.00 119 LEU A N 1
ATOM 915 C CA . LEU A 1 119 ? -1.398 -9.375 1.483 1.00 92.00 119 LEU A CA 1
ATOM 916 C C . LEU A 1 119 ? -1.670 -10.497 0.496 1.00 92.00 119 LEU A C 1
ATOM 918 O O . LEU A 1 119 ? -1.641 -11.661 0.879 1.00 92.00 119 LEU A O 1
ATOM 922 N N . ASP A 1 120 ? -1.942 -10.121 -0.737 1.00 91.19 120 ASP A N 1
ATOM 923 C CA . ASP A 1 120 ? -2.148 -11.020 -1.856 1.00 91.19 120 ASP A CA 1
ATOM 924 C C . ASP A 1 120 ? -0.938 -10.970 -2.790 1.00 91.19 120 ASP A C 1
ATOM 926 O O . ASP A 1 120 ? -0.318 -9.912 -2.945 1.00 91.19 120 ASP A O 1
ATOM 930 N N . MET A 1 121 ? -0.597 -12.101 -3.396 1.00 87.75 121 MET A N 1
ATOM 931 C CA . MET A 1 121 ? 0.463 -12.213 -4.392 1.00 87.75 121 MET A CA 1
ATOM 932 C C . MET A 1 121 ? -0.115 -12.849 -5.646 1.00 87.75 121 MET A C 1
ATOM 934 O O . MET A 1 121 ? -0.593 -13.979 -5.590 1.00 87.75 121 MET A O 1
ATOM 938 N N . ALA A 1 122 ? 0.008 -12.145 -6.767 1.00 82.81 122 ALA A N 1
ATOM 939 C CA . ALA A 1 122 ? -0.418 -12.621 -8.072 1.00 82.81 122 ALA A CA 1
ATOM 940 C C . ALA A 1 122 ? 0.783 -12.682 -9.019 1.00 82.81 122 ALA A C 1
ATOM 942 O O . ALA A 1 122 ? 1.482 -11.680 -9.202 1.00 82.81 122 ALA A O 1
ATOM 943 N N . ALA A 1 123 ? 1.012 -13.847 -9.624 1.00 80.12 123 ALA A N 1
ATOM 944 C CA . ALA A 1 123 ? 1.959 -13.998 -10.720 1.00 80.12 123 ALA A CA 1
ATOM 945 C C . ALA A 1 123 ? 1.260 -13.796 -12.069 1.00 80.12 123 ALA A C 1
ATOM 947 O O . ALA A 1 123 ? 0.140 -14.267 -12.284 1.00 80.12 123 ALA A O 1
ATOM 948 N N . TYR A 1 124 ? 1.953 -13.128 -12.978 1.00 73.06 124 TYR A N 1
ATOM 949 C CA . TYR A 1 124 ? 1.549 -12.906 -14.355 1.00 73.06 124 TYR A CA 1
ATOM 950 C C . TYR A 1 124 ? 2.653 -13.441 -15.249 1.00 73.06 124 TYR A C 1
ATOM 952 O O . TYR A 1 124 ? 3.820 -13.109 -15.042 1.00 73.06 124 TYR A O 1
ATOM 960 N N . THR A 1 125 ? 2.288 -14.250 -16.236 1.00 66.50 125 THR A N 1
ATOM 961 C CA . THR A 1 125 ? 3.205 -14.634 -17.307 1.00 66.50 125 THR A CA 1
ATOM 962 C C . THR A 1 125 ? 3.216 -13.542 -18.368 1.00 66.50 125 THR A C 1
ATOM 964 O O . THR A 1 125 ? 2.140 -13.089 -18.784 1.00 66.50 125 THR A O 1
ATOM 967 N N . GLY A 1 126 ? 4.402 -13.125 -18.808 1.00 63.81 126 GLY A N 1
ATOM 968 C CA . GLY A 1 126 ? 4.527 -12.173 -19.912 1.00 63.81 126 GLY A CA 1
ATOM 969 C C . GLY A 1 126 ? 3.991 -12.769 -21.217 1.00 63.81 126 GLY A C 1
ATOM 970 O O . GLY A 1 126 ? 4.121 -13.970 -21.454 1.00 63.81 126 GLY A O 1
ATOM 971 N N . GLU A 1 127 ? 3.384 -11.953 -22.082 1.00 59.00 127 GLU A N 1
ATOM 972 C CA . GLU A 1 127 ? 3.137 -12.389 -23.460 1.00 59.00 127 GLU A CA 1
ATOM 973 C C . GLU A 1 127 ? 4.486 -12.477 -24.191 1.00 59.00 127 GLU A C 1
ATOM 975 O O . GLU A 1 127 ? 5.117 -11.452 -24.460 1.00 59.00 127 GLU A O 1
ATOM 980 N N . GLU A 1 128 ? 4.934 -13.693 -24.527 1.00 45.31 128 GLU A N 1
ATOM 981 C CA . GLU A 1 128 ? 6.026 -13.873 -25.489 1.00 45.31 128 GLU A CA 1
ATOM 982 C C . GLU A 1 128 ? 5.658 -13.108 -26.774 1.00 45.31 128 GLU A C 1
ATOM 984 O O . GLU A 1 128 ? 4.568 -13.329 -27.323 1.00 45.31 128 GLU A O 1
ATOM 989 N N . PRO A 1 129 ? 6.519 -12.206 -27.282 1.00 44.94 129 PRO A N 1
ATOM 990 C CA . PRO A 1 129 ? 6.258 -11.569 -28.558 1.00 44.94 129 PRO A CA 1
ATOM 991 C C . PRO A 1 129 ? 6.187 -12.665 -29.623 1.00 44.94 129 PRO A C 1
ATOM 993 O O . PRO A 1 129 ? 7.158 -13.378 -29.865 1.00 44.94 129 PRO A O 1
ATOM 996 N N . ARG A 1 130 ? 5.012 -12.828 -30.238 1.00 43.03 130 ARG A N 1
ATOM 997 C CA . ARG A 1 130 ? 4.853 -13.696 -31.407 1.00 43.03 130 ARG A CA 1
ATOM 998 C C . ARG A 1 130 ? 5.655 -13.074 -32.555 1.00 43.03 130 ARG A C 1
ATOM 1000 O O . ARG A 1 130 ? 5.271 -12.008 -33.035 1.00 43.03 130 ARG A O 1
ATOM 1007 N N . ASP A 1 131 ? 6.759 -13.729 -32.920 1.00 43.31 131 ASP A N 1
ATOM 1008 C CA . ASP A 1 131 ? 7.582 -13.437 -34.107 1.00 43.31 131 ASP A CA 1
ATOM 1009 C C . ASP A 1 131 ? 6.751 -13.316 -35.402 1.00 43.31 131 ASP A C 1
ATOM 1011 O O . ASP A 1 131 ? 5.787 -14.103 -35.586 1.00 43.31 131 ASP A O 1
#

pLDDT: mean 82.19, std 16.77, range [34.91, 96.81]

Foldseek 3Di:
DDPPPPFDWDDKDKDKDFQDPVVVVVVVVVCVVVQKAWQWKDDVVDIDGVLVVPVDDRVRRVVVVNVRVVVRLVVQADKMKIKIWHPVCSNVVVPDPDDQAWTKMWMWMAGSVVSMIMIIIIIGHHPDPDD

Radius of gyration: 15.8 Å; chains: 1; bounding box: 28×34×48 Å

Sequence (131 aa):
AGDDATSERLEDIELRQTLTPEHLAAVRTELARQDFVPWQATLPGMEIDFADMGYAGPGDREALLKTCLDLFLKSGKGEASVMFAPRTLLPELATADAPREDVYLFTLMLRRDSGTLLLDMAAYTGEEPRD

Secondary structure (DSSP, 8-state):
---------EEEEEEEEE--HHHHHHHHHHH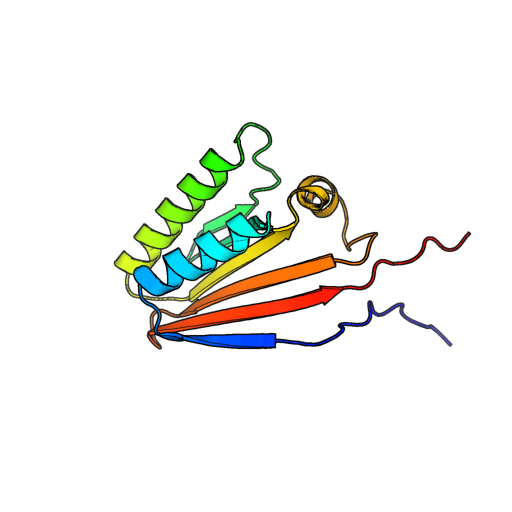HHTTEEEEEEEETTEEEESSS-TTS-HHHHHHHHHHHHHHHHHH--SEEEEEEEEGGGHHHHTT-SS-SS-EEEEEEEEETTTTEEEEEEEEE-------